Protein AF-A0A0V1FC67-F1 (afdb_monomer_lite)

pLDDT: mean 75.0, std 13.58, range [31.75, 91.19]

Organism: Trichinella pseudospiralis (NCBI:txid6337)

Sequence (156 aa):
MYYDTDGKGIEIFLLNASRLFLLRCTRFDYRVILSERKLQDKRSPIRMVFDSSARNCTENCTSRLMKCCFPSNALFACISSPRLLNMASNFFKLSDSETYYVSTMEMHVGKQNEGPHQISTSPAAVVKRLCCATAGSKRDITMDNWFMSNFLKSGQ

InterPro domains:
  IPR029526 PiggyBac transposable element-derived protein [PF13843] (40-149)

Radius of gyration: 18.96 Å; chains: 1; bounding box: 40×31×61 Å

Foldseek 3Di:
DQPDPPCPHCVVVVVCPVPVVVVVVDWQADPVCCVVVCLQDVCRRCVVVVVVVQVVLQVPDPDFAKEWDQLDCVVCVVPPDPVVSVQSRQKIFIAHPPVRRTNGIDGDDPQGHPDPPRDDPQLVRVVCVRCVSVPPVPGDYHYDPSSVVRVVVVPD

Secondary structure (DSSP, 8-state):
-TT-TTTTSGGGGHHHHTTHHHHHH--SS-HHHHHHHHHH-TTHHHHHHHHHHHHHHHHT---SEEEEE---TTTTTT---HHHHHHHTTEEEEEETTT--EEEEEE--SSPPSSTT-----HHHHHHHHTGGGTTS--EEEE-HHHHHHHTTTT-

Structure (mmCIF, N/CA/C/O backbone):
data_AF-A0A0V1FC67-F1
#
_entry.id   AF-A0A0V1FC67-F1
#
loop_
_atom_site.group_PDB
_atom_site.id
_atom_site.type_symbol
_atom_site.label_atom_id
_atom_site.label_alt_id
_atom_site.label_comp_id
_atom_site.label_asym_id
_atom_site.label_entity_id
_atom_site.label_seq_id
_atom_site.pdbx_PDB_ins_code
_atom_site.Cartn_x
_atom_site.Cartn_y
_atom_site.Cartn_z
_atom_site.occupancy
_atom_site.B_iso_or_equiv
_atom_site.auth_seq_id
_atom_site.auth_comp_id
_atom_site.auth_asym_id
_atom_site.auth_atom_id
_atom_site.pdbx_PDB_model_num
ATOM 1 N N . MET A 1 1 ? -3.912 -20.756 -21.950 1.00 53.97 1 MET A N 1
ATOM 2 C CA . MET A 1 1 ? -4.656 -19.672 -21.261 1.00 53.97 1 MET A CA 1
ATOM 3 C C . MET A 1 1 ? -4.458 -18.292 -21.889 1.00 53.97 1 MET A C 1
ATOM 5 O O . MET A 1 1 ? -5.401 -17.830 -22.501 1.00 53.97 1 MET A O 1
ATOM 9 N N . TYR A 1 2 ? -3.314 -17.593 -21.778 1.00 54.88 2 TYR A N 1
ATOM 10 C CA . TYR A 1 2 ? -3.225 -16.213 -22.325 1.00 54.88 2 TYR A CA 1
ATOM 11 C C . TYR A 1 2 ? -3.008 -16.146 -23.850 1.00 54.88 2 TYR A C 1
ATOM 13 O O . TYR A 1 2 ? -3.540 -15.259 -24.504 1.00 54.88 2 TYR A O 1
ATOM 21 N N . TYR A 1 3 ? -2.268 -17.098 -24.425 1.00 61.16 3 TYR A N 1
ATOM 22 C CA . TYR A 1 3 ? -2.022 -17.190 -25.874 1.00 61.16 3 TYR A CA 1
ATOM 23 C C . TYR A 1 3 ? -2.918 -18.224 -26.575 1.00 61.16 3 TYR A C 1
ATOM 25 O O . TYR A 1 3 ? -2.598 -18.631 -27.685 1.00 61.16 3 TYR A O 1
ATOM 33 N N . ASP A 1 4 ? -3.997 -18.676 -25.926 1.00 66.00 4 ASP A N 1
ATOM 34 C CA . ASP A 1 4 ? -4.957 -19.564 -26.595 1.00 66.00 4 ASP A CA 1
ATOM 35 C C . ASP A 1 4 ? -5.697 -18.828 -27.703 1.00 66.00 4 ASP A C 1
ATOM 37 O O . ASP A 1 4 ? -6.129 -17.686 -27.518 1.00 66.00 4 ASP A O 1
ATOM 41 N N . THR A 1 5 ? -5.890 -19.534 -28.812 1.00 64.19 5 THR A N 1
ATOM 42 C CA . THR A 1 5 ? -6.671 -19.111 -29.983 1.00 64.19 5 THR A CA 1
ATOM 43 C C . THR A 1 5 ? -8.152 -19.489 -29.867 1.00 64.19 5 THR A C 1
ATOM 45 O O . THR A 1 5 ? -8.906 -19.417 -30.828 1.00 64.19 5 THR A O 1
ATOM 48 N N . ASP A 1 6 ? -8.597 -19.911 -28.682 1.00 78.38 6 ASP A N 1
ATOM 49 C CA . ASP A 1 6 ? -9.955 -20.414 -28.442 1.00 78.38 6 ASP A CA 1
ATOM 50 C C . ASP A 1 6 ? -10.987 -19.274 -28.267 1.00 78.38 6 ASP A C 1
ATOM 52 O O . ASP A 1 6 ? -12.016 -19.451 -27.608 1.00 78.38 6 ASP A O 1
ATOM 56 N N . GLY A 1 7 ? -10.684 -18.053 -28.729 1.00 67.56 7 GLY A N 1
ATOM 57 C CA . GLY A 1 7 ? -11.516 -16.858 -28.527 1.00 67.56 7 GLY A CA 1
ATOM 58 C C . GLY A 1 7 ? -11.550 -16.309 -27.091 1.00 67.56 7 GLY A C 1
ATOM 59 O O . GLY A 1 7 ? -12.210 -15.305 -26.829 1.00 67.56 7 GLY A O 1
ATOM 60 N N . LYS A 1 8 ? -10.844 -16.941 -26.142 1.00 71.00 8 LYS A N 1
ATOM 61 C CA . LYS A 1 8 ? -10.764 -16.526 -24.722 1.00 71.00 8 LYS A CA 1
ATOM 62 C C . LYS A 1 8 ? -9.405 -15.948 -24.309 1.00 71.00 8 LYS A C 1
ATOM 64 O O . LYS A 1 8 ? -9.249 -15.508 -23.171 1.00 71.00 8 LYS A O 1
ATOM 69 N N . GLY A 1 9 ? -8.421 -15.990 -25.208 1.00 66.19 9 GLY A N 1
ATOM 70 C CA . GLY A 1 9 ? -7.049 -15.546 -24.967 1.00 66.19 9 GLY A CA 1
ATOM 71 C C . GLY A 1 9 ? -6.777 -14.121 -25.456 1.00 66.19 9 GLY A C 1
ATOM 72 O O . GLY A 1 9 ? -7.600 -13.215 -25.318 1.00 66.19 9 GLY A O 1
ATOM 73 N N . ILE A 1 10 ? -5.597 -13.916 -26.045 1.00 68.81 10 ILE A N 1
ATOM 74 C CA . ILE A 1 10 ? -5.105 -12.618 -26.540 1.00 68.81 10 ILE A CA 1
ATOM 75 C C . ILE A 1 10 ? -6.021 -11.971 -27.590 1.00 68.81 10 ILE A C 1
ATOM 77 O O . ILE A 1 10 ? -5.977 -10.758 -27.786 1.00 68.81 10 ILE A O 1
ATOM 81 N N . GLU A 1 11 ? -6.885 -12.772 -28.214 1.00 64.12 11 GLU A N 1
ATOM 82 C CA . GLU A 1 11 ? -7.887 -12.355 -29.193 1.00 64.12 11 GLU A CA 1
ATOM 83 C C . GLU A 1 11 ? -8.919 -11.364 -28.620 1.00 64.12 11 GLU A C 1
ATOM 85 O O . GLU A 1 11 ? -9.395 -10.479 -29.325 1.00 64.12 11 GLU A O 1
ATOM 90 N N . ILE A 1 12 ? -9.191 -11.411 -27.310 1.00 69.88 12 ILE A N 1
ATOM 91 C CA . ILE A 1 12 ? -10.031 -10.402 -26.636 1.00 69.88 12 ILE A CA 1
ATOM 92 C C . ILE A 1 12 ? -9.324 -9.032 -26.601 1.00 69.88 12 ILE A C 1
ATOM 94 O O . ILE A 1 12 ? -9.958 -7.978 -26.574 1.00 69.88 12 ILE A O 1
ATOM 98 N N . PHE A 1 13 ? -7.990 -9.031 -26.628 1.00 65.44 13 PHE A N 1
ATOM 99 C CA . PHE A 1 13 ? -7.144 -7.852 -26.462 1.00 65.44 13 PHE A CA 1
ATOM 100 C C . PHE A 1 13 ? -6.378 -7.478 -27.741 1.00 65.44 13 PHE A C 1
ATOM 102 O O . PHE A 1 13 ? -5.338 -6.827 -27.640 1.00 65.44 13 PHE A O 1
ATOM 109 N N . LEU A 1 14 ? -6.863 -7.848 -28.936 1.00 58.12 14 LEU A N 1
ATOM 110 C CA . LEU A 1 14 ? -6.149 -7.682 -30.221 1.00 58.12 14 LEU A CA 1
ATOM 111 C C . LEU A 1 14 ? -5.593 -6.267 -30.459 1.00 58.12 14 LEU A C 1
ATOM 113 O O . LEU A 1 14 ? -4.492 -6.122 -30.985 1.00 58.12 14 LEU A O 1
ATOM 117 N N . LEU A 1 15 ? -6.288 -5.222 -29.996 1.00 55.53 15 LEU A N 1
ATOM 118 C CA . LEU A 1 15 ? -5.823 -3.827 -30.085 1.00 55.53 15 LEU A CA 1
ATOM 119 C C . LEU A 1 15 ? -4.650 -3.487 -29.138 1.00 55.53 15 LEU A C 1
ATOM 121 O O . LEU A 1 15 ? -3.898 -2.551 -29.402 1.00 55.53 15 LEU A O 1
ATOM 125 N N . ASN A 1 16 ? -4.461 -4.245 -28.055 1.00 56.91 16 ASN A N 1
ATOM 126 C CA . ASN A 1 16 ? -3.430 -4.031 -27.030 1.00 56.91 16 ASN A CA 1
ATOM 127 C C . ASN A 1 16 ? -2.256 -5.025 -27.116 1.00 56.91 16 ASN A C 1
ATOM 129 O O . ASN A 1 16 ? -1.190 -4.766 -26.553 1.00 56.91 16 ASN A O 1
ATOM 133 N N . ALA A 1 17 ? -2.418 -6.141 -27.833 1.00 60.66 17 ALA A N 1
ATOM 134 C CA . ALA A 1 17 ? -1.411 -7.196 -27.968 1.00 60.66 17 ALA A CA 1
ATOM 135 C C . ALA A 1 17 ? -0.082 -6.699 -28.575 1.00 60.66 17 ALA A C 1
ATOM 137 O O . ALA A 1 17 ? 0.999 -7.088 -28.131 1.00 60.66 17 ALA A O 1
ATOM 138 N N . SER A 1 18 ? -0.144 -5.760 -29.525 1.00 61.50 18 SER A N 1
ATOM 139 C CA . SER A 1 18 ? 1.035 -5.136 -30.153 1.00 61.50 18 SER A CA 1
ATOM 140 C C . SER A 1 18 ? 1.873 -4.280 -29.191 1.00 61.50 18 SER A C 1
ATOM 142 O O . SER A 1 18 ? 3.004 -3.913 -29.505 1.00 61.50 18 SER A O 1
ATOM 1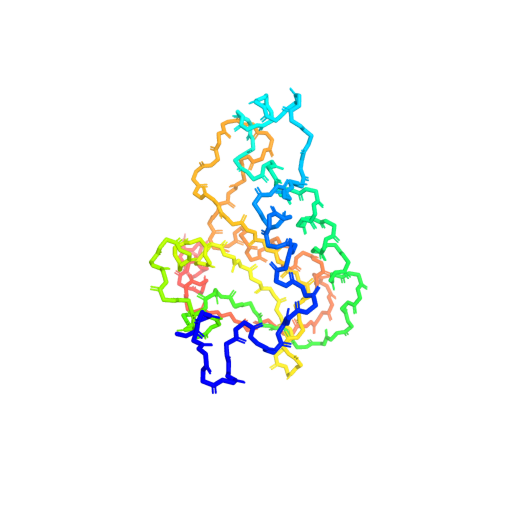44 N N . ARG A 1 19 ? 1.349 -3.976 -27.996 1.00 66.69 19 ARG A N 1
ATOM 145 C CA . ARG A 1 19 ? 1.976 -3.104 -26.993 1.00 66.69 19 ARG A CA 1
ATOM 146 C C . ARG A 1 19 ? 2.445 -3.850 -25.746 1.00 66.69 19 ARG A C 1
ATOM 148 O O . ARG A 1 19 ? 2.867 -3.211 -24.786 1.00 66.69 19 ARG A O 1
ATOM 155 N N . LEU A 1 20 ? 2.462 -5.186 -25.754 1.00 73.56 20 LEU A N 1
ATOM 156 C CA . LEU A 1 20 ? 2.966 -5.995 -24.630 1.00 73.56 20 LEU A CA 1
ATOM 157 C C . LEU A 1 20 ? 4.433 -5.692 -24.270 1.00 73.56 20 LEU A C 1
ATOM 159 O O . LEU A 1 20 ? 4.842 -5.884 -23.125 1.00 73.56 20 LEU A O 1
ATOM 163 N N . PHE A 1 21 ? 5.218 -5.160 -25.212 1.00 81.31 21 PHE A N 1
ATOM 164 C CA . PHE A 1 21 ? 6.555 -4.626 -24.936 1.00 81.31 21 PHE A CA 1
ATOM 165 C C . PHE A 1 21 ? 6.542 -3.529 -23.859 1.00 81.31 21 PHE A C 1
ATOM 167 O O . PHE A 1 21 ? 7.445 -3.490 -23.023 1.00 81.31 21 PHE A O 1
ATOM 174 N N . LEU A 1 22 ? 5.494 -2.697 -23.805 1.00 82.31 22 LEU A N 1
ATOM 175 C CA . LEU A 1 22 ? 5.368 -1.644 -22.797 1.00 82.31 22 LEU A CA 1
ATOM 176 C C . LEU A 1 22 ? 5.380 -2.224 -21.382 1.00 82.31 22 LEU A C 1
ATOM 178 O O . LEU A 1 22 ? 6.091 -1.693 -20.538 1.00 82.31 22 LEU A O 1
ATOM 182 N N . LEU A 1 23 ? 4.723 -3.368 -21.144 1.00 79.12 23 LEU A N 1
ATOM 183 C CA . LEU A 1 23 ? 4.735 -4.038 -19.836 1.00 79.12 23 LEU A CA 1
ATOM 184 C C . LEU A 1 23 ? 6.153 -4.425 -19.382 1.00 79.12 23 LEU A C 1
ATOM 186 O O . LEU A 1 23 ? 6.443 -4.432 -18.188 1.00 79.12 23 LEU A O 1
ATOM 190 N N . ARG A 1 24 ? 7.066 -4.723 -20.319 1.00 77.19 24 ARG A N 1
ATOM 191 C CA . ARG A 1 24 ? 8.475 -5.034 -20.005 1.00 77.19 24 ARG A CA 1
ATOM 192 C C . ARG A 1 24 ? 9.297 -3.774 -19.719 1.00 77.19 24 ARG A C 1
ATOM 194 O O . ARG A 1 24 ? 10.276 -3.832 -18.962 1.00 77.19 24 ARG A O 1
ATOM 201 N N . CYS A 1 25 ? 8.895 -2.648 -20.299 1.00 82.19 25 CYS A N 1
ATOM 202 C CA . CYS A 1 25 ? 9.613 -1.377 -20.256 1.00 82.19 25 CYS A CA 1
ATOM 203 C C . CYS A 1 25 ? 9.096 -0.395 -19.205 1.00 82.19 25 CYS A C 1
ATOM 205 O O . CYS A 1 25 ? 9.815 0.547 -18.882 1.00 82.19 25 CYS A O 1
ATOM 207 N N . THR A 1 26 ? 7.913 -0.614 -18.625 1.00 83.56 26 THR A N 1
ATOM 208 C CA . THR A 1 26 ? 7.391 0.232 -17.548 1.00 83.56 26 THR A CA 1
ATOM 209 C C . THR A 1 26 ? 8.341 0.227 -16.349 1.00 83.56 26 THR A C 1
ATOM 211 O O . THR A 1 26 ? 8.791 -0.822 -15.871 1.00 83.56 26 THR A O 1
ATOM 214 N N . ARG A 1 27 ? 8.670 1.425 -15.867 1.00 84.38 27 ARG A N 1
ATOM 215 C CA . ARG A 1 27 ? 9.473 1.681 -14.668 1.00 84.38 27 ARG A CA 1
ATOM 216 C C . ARG A 1 27 ? 8.808 2.819 -13.895 1.00 84.38 27 ARG A C 1
ATOM 218 O O . ARG A 1 27 ? 8.322 3.758 -14.513 1.00 84.38 27 ARG A O 1
ATOM 225 N N . PHE A 1 28 ? 8.799 2.725 -12.568 1.00 85.69 28 PHE A N 1
ATOM 226 C CA . PHE A 1 28 ? 8.150 3.699 -11.678 1.00 85.69 28 PHE A CA 1
ATOM 227 C C . PHE A 1 28 ? 9.150 4.544 -10.873 1.00 85.69 28 PHE A C 1
ATOM 229 O O . PHE A 1 28 ? 8.751 5.275 -9.971 1.00 85.69 28 PHE A O 1
ATOM 236 N N . ASP A 1 29 ? 10.443 4.448 -11.189 1.00 83.75 29 ASP A N 1
ATOM 237 C CA . ASP A 1 29 ? 11.510 5.184 -10.508 1.00 83.75 29 ASP A CA 1
ATOM 238 C C . ASP A 1 29 ? 12.568 5.646 -11.517 1.00 83.75 29 ASP A C 1
ATOM 240 O O . ASP A 1 29 ? 12.718 5.077 -12.607 1.00 83.75 29 ASP A O 1
ATOM 244 N N . TYR A 1 30 ? 13.307 6.687 -11.146 1.00 83.06 30 TYR A N 1
ATOM 245 C CA . TYR A 1 30 ? 14.320 7.303 -11.985 1.00 83.06 30 TYR A CA 1
ATOM 246 C C . TYR A 1 30 ? 15.629 6.508 -11.931 1.00 83.06 30 TYR A C 1
ATOM 248 O O . TYR A 1 30 ? 16.231 6.332 -10.873 1.00 83.06 30 TYR A O 1
ATOM 256 N N . ARG A 1 31 ? 16.095 6.026 -13.091 1.00 79.62 31 ARG A N 1
ATOM 257 C CA . ARG A 1 31 ? 17.213 5.067 -13.181 1.00 79.62 31 ARG A CA 1
ATOM 258 C C . ARG A 1 31 ? 18.520 5.585 -12.577 1.00 79.62 31 ARG A C 1
ATOM 260 O O . ARG A 1 31 ? 19.255 4.784 -12.012 1.00 79.62 31 ARG A O 1
ATOM 267 N N . VAL A 1 32 ? 18.807 6.881 -12.710 1.00 78.19 32 VAL A N 1
ATOM 268 C CA . VAL A 1 32 ? 20.112 7.463 -12.342 1.00 78.19 32 VAL A CA 1
ATOM 269 C C . VAL A 1 32 ? 20.361 7.392 -10.835 1.00 78.19 32 VAL A C 1
ATOM 271 O O . VAL A 1 32 ? 21.465 7.074 -10.422 1.00 78.19 32 VAL A O 1
ATOM 274 N N . ILE A 1 33 ? 19.325 7.602 -10.021 1.00 81.31 33 ILE A N 1
ATOM 275 C CA . ILE A 1 33 ? 19.419 7.619 -8.548 1.00 81.31 33 ILE A CA 1
ATOM 276 C C . ILE A 1 33 ? 18.986 6.294 -7.905 1.00 81.31 33 ILE A C 1
ATOM 278 O O . ILE A 1 33 ? 19.022 6.129 -6.686 1.00 81.31 33 ILE A O 1
ATOM 282 N N . LEU A 1 34 ? 18.552 5.328 -8.720 1.00 80.75 34 LEU A N 1
ATOM 283 C CA . LEU A 1 34 ? 17.987 4.068 -8.248 1.00 80.75 34 LEU A CA 1
ATOM 284 C C . LEU A 1 34 ? 19.014 3.207 -7.504 1.00 80.75 34 LEU A C 1
ATOM 286 O O . LEU A 1 34 ? 18.649 2.507 -6.563 1.00 80.75 34 LEU A O 1
ATOM 290 N N . SER A 1 35 ? 20.276 3.211 -7.937 1.00 80.88 35 SER A N 1
ATOM 291 C CA . SER A 1 35 ? 21.362 2.456 -7.295 1.00 80.88 35 SER A CA 1
ATOM 292 C C . SER A 1 35 ? 21.575 2.911 -5.854 1.00 80.88 35 SER A C 1
ATOM 294 O O . SER A 1 35 ? 21.589 2.080 -4.949 1.00 80.88 35 SER A O 1
ATOM 296 N N . GLU A 1 36 ? 21.658 4.223 -5.642 1.00 84.31 36 GLU A N 1
ATOM 297 C CA . GLU A 1 36 ? 21.843 4.839 -4.326 1.00 84.31 36 GLU A CA 1
ATOM 298 C C . GLU A 1 36 ? 20.617 4.630 -3.434 1.00 84.31 36 GLU A C 1
ATOM 300 O O . GLU A 1 36 ? 20.738 4.215 -2.282 1.00 84.31 36 GLU A O 1
ATOM 305 N N . ARG A 1 37 ? 19.408 4.823 -3.976 1.00 83.56 37 ARG A N 1
ATOM 306 C CA . ARG A 1 37 ? 18.179 4.624 -3.200 1.00 83.56 37 ARG A CA 1
ATOM 307 C C . ARG A 1 37 ? 17.936 3.167 -2.837 1.00 83.56 37 ARG A C 1
ATOM 309 O O . ARG A 1 37 ? 17.486 2.908 -1.732 1.00 83.56 37 ARG A O 1
ATOM 316 N N . LYS A 1 38 ? 18.271 2.202 -3.702 1.00 83.94 38 LYS A N 1
ATOM 317 C CA . LYS A 1 38 ? 18.159 0.763 -3.385 1.00 83.94 38 LYS A CA 1
ATOM 318 C C . LYS A 1 38 ? 19.054 0.331 -2.227 1.00 83.94 38 LYS A C 1
ATOM 320 O O . LYS A 1 38 ? 18.723 -0.636 -1.541 1.00 83.94 38 LYS A O 1
ATOM 325 N N . LEU A 1 39 ? 20.178 1.021 -2.029 1.00 84.00 39 LEU A N 1
ATOM 326 C CA . LEU A 1 39 ? 21.076 0.786 -0.902 1.00 84.00 39 LEU A CA 1
ATOM 327 C C . LEU A 1 39 ? 20.403 1.117 0.433 1.00 84.00 39 LEU A C 1
ATOM 329 O O . LEU A 1 39 ? 20.678 0.439 1.415 1.00 84.00 39 LEU A O 1
ATOM 333 N N . GLN A 1 40 ? 19.477 2.074 0.461 1.00 83.50 40 GLN A N 1
ATOM 334 C CA . GLN A 1 40 ? 18.772 2.488 1.679 1.00 83.50 40 GLN A CA 1
ATOM 335 C C . GLN A 1 40 ? 17.351 1.908 1.769 1.00 83.50 40 GLN A C 1
ATOM 337 O O . GLN A 1 40 ? 16.911 1.494 2.837 1.00 83.50 40 GLN A O 1
ATOM 342 N N . ASP A 1 41 ? 16.640 1.842 0.643 1.00 85.56 41 ASP A N 1
ATOM 343 C CA . ASP A 1 41 ? 15.253 1.405 0.521 1.00 85.56 41 ASP A CA 1
ATOM 344 C C . ASP A 1 41 ? 15.090 0.328 -0.556 1.00 85.56 41 ASP A C 1
ATOM 346 O O . ASP A 1 41 ? 15.083 0.599 -1.763 1.00 85.56 41 ASP A O 1
ATOM 350 N N . LYS A 1 42 ? 14.828 -0.912 -0.130 1.00 85.62 42 LYS A N 1
ATOM 351 C CA . LYS A 1 42 ? 14.551 -2.005 -1.085 1.00 85.62 42 LYS A CA 1
ATOM 352 C C . LYS A 1 42 ? 13.259 -1.776 -1.883 1.00 85.62 42 LYS A C 1
ATOM 354 O O . LYS A 1 42 ? 13.090 -2.381 -2.940 1.00 85.62 42 LYS A O 1
ATOM 359 N N . ARG A 1 43 ? 12.354 -0.913 -1.402 1.00 85.31 43 ARG A N 1
ATOM 360 C CA . ARG A 1 43 ? 11.096 -0.548 -2.073 1.00 85.31 43 ARG A CA 1
ATOM 361 C C . ARG A 1 43 ? 11.224 0.652 -3.006 1.00 85.31 43 ARG A C 1
ATOM 363 O O . ARG A 1 43 ? 10.232 0.953 -3.671 1.00 85.31 43 ARG A O 1
ATOM 370 N N . SER A 1 44 ? 12.399 1.287 -3.105 1.00 87.94 44 SER A N 1
ATOM 371 C CA . SER A 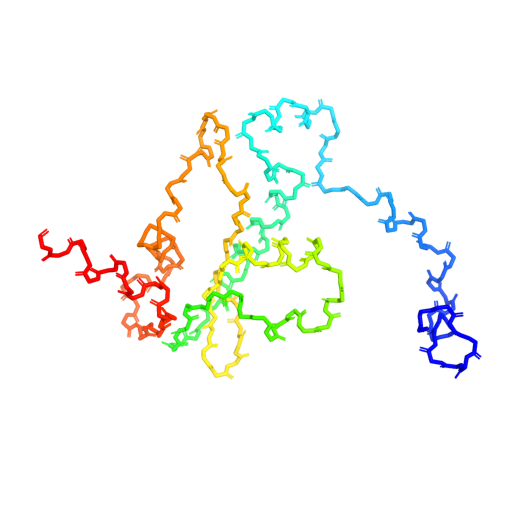1 44 ? 12.612 2.475 -3.950 1.00 87.94 44 SER A CA 1
ATOM 372 C C . SER A 1 44 ? 11.943 2.372 -5.326 1.00 87.94 44 SER A C 1
ATOM 374 O O . SER A 1 44 ? 11.182 3.283 -5.649 1.00 87.94 44 SER A O 1
ATOM 376 N N . PRO A 1 45 ? 12.073 1.250 -6.082 1.00 87.56 45 PRO A N 1
ATOM 377 C CA . PRO A 1 45 ? 11.543 1.161 -7.444 1.00 87.56 45 PRO A CA 1
ATOM 378 C C . PRO A 1 45 ? 10.047 1.459 -7.609 1.00 87.56 45 PRO A C 1
ATOM 380 O O . PRO A 1 45 ? 9.622 1.738 -8.725 1.00 87.56 45 PRO A O 1
ATOM 383 N N . ILE A 1 46 ? 9.245 1.325 -6.548 1.00 88.06 46 ILE A N 1
ATOM 384 C CA . ILE A 1 46 ? 7.790 1.552 -6.568 1.00 88.06 46 ILE A CA 1
ATOM 385 C C . ILE A 1 46 ? 7.309 2.469 -5.440 1.00 88.06 46 ILE A C 1
ATOM 387 O O . ILE A 1 46 ? 6.107 2.690 -5.304 1.00 88.06 46 ILE A O 1
ATOM 391 N N . ARG A 1 47 ? 8.228 2.997 -4.622 1.00 88.88 47 ARG A N 1
ATOM 392 C CA . ARG A 1 47 ? 7.933 3.743 -3.393 1.00 88.88 47 ARG A CA 1
ATOM 393 C C . ARG A 1 47 ? 6.953 4.881 -3.644 1.00 88.88 47 ARG A C 1
ATOM 395 O O . ARG A 1 47 ? 5.915 4.942 -3.002 1.00 88.88 47 ARG A O 1
ATOM 402 N N . MET A 1 48 ? 7.265 5.730 -4.619 1.00 89.25 48 MET A N 1
ATOM 403 C CA . MET A 1 48 ? 6.494 6.936 -4.914 1.00 89.25 48 MET A CA 1
ATOM 404 C C . MET A 1 48 ? 5.054 6.620 -5.335 1.00 89.25 48 MET A C 1
ATOM 406 O O . MET A 1 48 ? 4.111 7.189 -4.794 1.00 89.25 48 MET A O 1
ATOM 410 N N . VAL A 1 49 ? 4.883 5.682 -6.268 1.00 91.00 49 VAL A N 1
ATOM 411 C CA . VAL A 1 49 ? 3.560 5.291 -6.775 1.00 91.00 49 VAL A CA 1
ATOM 412 C C . VAL A 1 49 ? 2.746 4.595 -5.689 1.00 91.00 49 VAL A C 1
ATOM 414 O O . VAL A 1 49 ? 1.560 4.885 -5.528 1.00 91.00 49 VAL A O 1
ATOM 417 N N . PHE A 1 50 ? 3.379 3.708 -4.916 1.00 90.19 50 PHE A N 1
ATOM 418 C CA . PHE A 1 50 ? 2.715 3.015 -3.818 1.00 90.19 50 PHE A CA 1
ATOM 419 C C . PHE A 1 50 ? 2.261 3.991 -2.730 1.00 90.19 50 PHE A C 1
ATOM 421 O O . PHE A 1 50 ? 1.098 3.961 -2.340 1.00 90.19 50 PHE A O 1
ATOM 428 N N . ASP A 1 51 ? 3.147 4.877 -2.273 1.00 90.00 51 ASP A N 1
ATOM 429 C CA . ASP A 1 51 ? 2.846 5.820 -1.195 1.00 90.00 51 ASP A CA 1
ATOM 430 C C . ASP A 1 51 ? 1.793 6.851 -1.636 1.00 90.00 51 ASP A C 1
ATOM 432 O O . ASP A 1 51 ? 0.889 7.168 -0.866 1.00 90.00 51 ASP A O 1
ATOM 436 N N . SER A 1 52 ? 1.839 7.314 -2.893 1.00 91.19 52 SER A N 1
ATOM 437 C CA . SER A 1 52 ? 0.803 8.188 -3.465 1.00 91.19 52 SER A CA 1
ATOM 438 C C . SER A 1 52 ? -0.561 7.496 -3.517 1.00 91.19 52 SER A C 1
ATOM 440 O O . SER A 1 52 ? -1.564 8.077 -3.103 1.00 91.19 52 SER A O 1
ATOM 442 N N . SER A 1 53 ? -0.595 6.230 -3.944 1.00 87.75 53 SER A N 1
ATOM 443 C CA . SER A 1 53 ? -1.829 5.439 -3.977 1.00 87.75 53 SER A CA 1
ATOM 444 C C . SER A 1 53 ? -2.376 5.199 -2.567 1.00 87.75 53 SER A C 1
ATOM 446 O O . SER A 1 53 ? -3.559 5.410 -2.323 1.00 87.75 53 SER A O 1
ATOM 448 N N . ALA A 1 54 ? -1.517 4.813 -1.617 1.00 88.00 54 ALA A N 1
ATOM 449 C CA . ALA A 1 54 ? -1.900 4.572 -0.226 1.00 88.00 54 ALA A CA 1
ATOM 450 C C . ALA A 1 54 ? -2.435 5.842 0.450 1.00 88.00 54 ALA A C 1
ATOM 452 O O . ALA A 1 54 ? -3.437 5.788 1.165 1.00 88.00 54 ALA A O 1
ATOM 453 N N . ARG A 1 55 ? -1.802 6.990 0.186 1.00 90.38 55 ARG A N 1
ATOM 454 C CA . ARG A 1 55 ? -2.267 8.293 0.663 1.00 90.38 55 ARG A CA 1
ATOM 455 C C . ARG A 1 55 ? -3.652 8.622 0.110 1.00 90.38 55 ARG A C 1
ATOM 457 O O . ARG A 1 55 ? -4.543 8.942 0.889 1.00 90.38 55 ARG A O 1
ATOM 464 N N . ASN A 1 56 ? -3.850 8.476 -1.199 1.00 89.88 56 ASN A N 1
ATOM 465 C CA . ASN A 1 56 ? -5.140 8.741 -1.835 1.00 89.88 56 ASN A CA 1
ATOM 466 C C . ASN A 1 56 ? -6.251 7.823 -1.291 1.00 89.88 56 ASN A C 1
ATOM 468 O O . ASN A 1 56 ? -7.369 8.267 -1.038 1.00 89.88 56 ASN A O 1
ATOM 472 N N . CYS A 1 57 ? -5.938 6.545 -1.053 1.00 87.19 57 CYS A N 1
ATOM 473 C CA . CYS A 1 57 ? -6.854 5.609 -0.406 1.00 87.19 57 CYS A CA 1
ATOM 474 C C . CYS A 1 57 ? -7.284 6.089 0.988 1.00 87.19 57 CYS A C 1
ATOM 476 O O . CYS A 1 57 ? -8.471 6.037 1.313 1.00 87.19 57 CYS A O 1
ATOM 478 N N . THR A 1 58 ? -6.324 6.594 1.769 1.00 86.50 58 THR A N 1
ATOM 479 C CA . THR A 1 58 ? -6.534 7.041 3.152 1.00 86.50 58 THR A CA 1
ATOM 480 C C . THR A 1 58 ? -7.409 8.291 3.209 1.00 86.50 58 THR A C 1
ATOM 482 O O . THR A 1 58 ? -8.336 8.351 4.011 1.00 86.50 58 THR A O 1
ATOM 485 N N . GLU A 1 59 ? -7.144 9.270 2.342 1.00 86.56 59 GLU A N 1
ATOM 486 C CA . GLU A 1 59 ? -7.869 10.549 2.305 1.00 86.56 59 GLU A CA 1
ATOM 487 C C . GLU A 1 59 ? -9.342 10.386 1.911 1.00 86.56 59 GLU A C 1
ATOM 489 O O . GLU A 1 59 ? -10.200 11.101 2.422 1.00 86.56 59 GLU A O 1
ATOM 494 N N . ASN A 1 60 ? -9.650 9.416 1.050 1.00 84.00 60 ASN A N 1
ATOM 495 C CA . ASN A 1 60 ? -11.011 9.181 0.566 1.00 84.00 60 ASN A CA 1
ATOM 496 C C . ASN A 1 60 ? -11.804 8.172 1.412 1.00 84.00 60 ASN A C 1
ATOM 498 O O . ASN A 1 60 ? -12.931 7.822 1.059 1.00 84.00 60 ASN A O 1
ATOM 502 N N . CYS A 1 61 ? -11.242 7.666 2.514 1.00 76.62 61 CYS A N 1
ATOM 503 C CA . CYS A 1 61 ? -11.905 6.636 3.301 1.00 76.62 61 CYS A CA 1
ATOM 504 C C . CYS A 1 61 ? -12.851 7.212 4.366 1.00 76.62 61 CYS A C 1
ATOM 506 O O . CYS A 1 61 ? -12.428 7.726 5.406 1.00 76.62 61 CYS A O 1
ATOM 508 N N . THR A 1 62 ? -14.154 7.055 4.147 1.00 72.19 62 THR A N 1
ATOM 509 C CA . THR A 1 62 ? -15.209 7.549 5.048 1.00 72.19 62 THR A CA 1
ATOM 510 C C . THR A 1 62 ? -15.765 6.484 5.998 1.00 72.19 62 THR A C 1
ATOM 512 O O . THR A 1 62 ? -16.447 6.826 6.965 1.00 72.19 62 THR A O 1
ATOM 515 N N . SER A 1 63 ? -15.465 5.206 5.767 1.00 69.00 63 SER A N 1
ATOM 516 C CA . SER A 1 63 ? -16.163 4.089 6.408 1.00 69.00 63 SER A CA 1
ATOM 517 C C . SER A 1 63 ? -15.846 3.903 7.899 1.00 69.00 63 SER A C 1
ATOM 519 O O . SER A 1 63 ? -14.779 4.283 8.384 1.00 69.00 63 SER A O 1
ATOM 521 N N . ARG A 1 64 ? -16.792 3.317 8.649 1.00 64.75 64 ARG A N 1
ATOM 522 C CA . ARG A 1 64 ? -16.777 3.264 10.125 1.00 64.75 64 ARG A CA 1
ATOM 523 C C . ARG A 1 64 ? -16.309 1.924 10.710 1.00 64.75 64 ARG A C 1
ATOM 525 O O . ARG A 1 64 ? -15.836 1.917 11.843 1.00 64.75 64 ARG A O 1
ATOM 532 N N . LEU A 1 65 ? -16.407 0.822 9.969 1.00 70.44 65 LEU A N 1
ATOM 533 C CA . LEU A 1 65 ? -16.005 -0.507 10.434 1.00 70.44 65 LEU A CA 1
ATOM 534 C C . LEU A 1 65 ? -14.762 -0.967 9.682 1.00 70.44 65 LEU A C 1
ATOM 536 O O . LEU A 1 65 ? -14.778 -1.125 8.467 1.00 70.44 65 LEU A O 1
ATOM 540 N N . MET A 1 66 ? -13.667 -1.182 10.405 1.00 78.19 66 MET A N 1
ATOM 541 C CA . MET A 1 66 ? -12.378 -1.479 9.793 1.00 78.19 66 MET A CA 1
ATOM 542 C C . MET A 1 66 ? -11.917 -2.894 10.121 1.00 78.19 66 MET A C 1
ATOM 544 O O . MET A 1 66 ? -12.076 -3.409 11.226 1.00 78.19 66 MET A O 1
ATOM 548 N N . LYS A 1 67 ? -11.270 -3.524 9.151 1.00 75.94 67 LYS A N 1
ATOM 549 C CA . LYS A 1 67 ? -10.666 -4.842 9.273 1.00 75.94 67 LYS A CA 1
ATOM 550 C C . LYS A 1 67 ? -9.210 -4.785 8.837 1.00 75.94 67 LYS A C 1
ATOM 552 O O . LYS A 1 67 ? -8.894 -4.511 7.679 1.00 75.94 67 LYS A O 1
ATOM 557 N N . CYS A 1 68 ? -8.311 -5.064 9.773 1.00 70.75 68 CYS A N 1
ATOM 558 C CA . CYS A 1 68 ? -6.897 -5.248 9.493 1.00 70.75 68 CYS A CA 1
ATOM 559 C C . CYS A 1 68 ? -6.692 -6.674 8.983 1.00 70.75 68 CYS A C 1
ATOM 561 O O . CYS A 1 68 ? -6.812 -7.645 9.733 1.00 70.75 68 CYS A O 1
ATOM 563 N N . CYS A 1 69 ? -6.400 -6.797 7.693 1.00 66.94 69 CYS A N 1
ATOM 564 C CA . CYS A 1 69 ? -6.183 -8.080 7.049 1.00 66.94 69 CYS A CA 1
ATOM 565 C C . CYS A 1 69 ? -4.688 -8.296 6.817 1.00 66.94 69 CYS A C 1
ATOM 567 O O . CYS A 1 69 ? -4.005 -7.456 6.219 1.00 66.94 69 CYS A O 1
ATOM 569 N N . PHE A 1 70 ? -4.200 -9.468 7.224 1.00 62.28 70 PHE A N 1
ATOM 570 C CA . PHE A 1 70 ? -3.060 -10.066 6.541 1.00 62.28 70 PHE A CA 1
ATOM 571 C C . PHE A 1 70 ? -3.521 -10.419 5.117 1.00 62.28 70 PHE A C 1
ATOM 573 O O . PHE A 1 70 ? -4.716 -10.678 4.921 1.00 62.28 7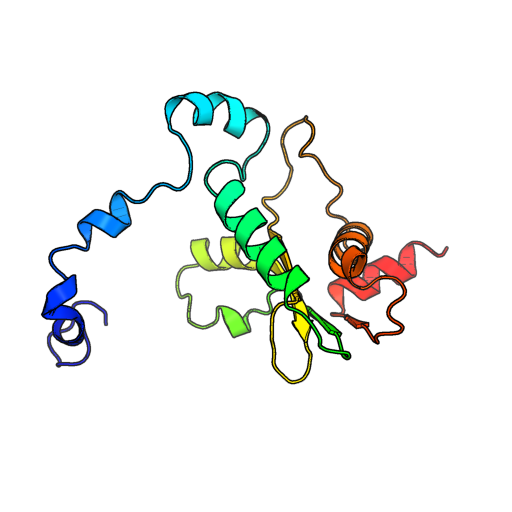0 PHE A O 1
ATOM 580 N N . PRO A 1 71 ? -2.643 -10.411 4.103 1.00 56.22 71 PRO A N 1
ATOM 581 C CA . PRO A 1 71 ? -2.998 -10.942 2.800 1.00 56.22 71 PRO A CA 1
ATOM 582 C C . PRO A 1 71 ? -3.258 -12.438 2.982 1.00 56.22 71 PRO A C 1
ATOM 584 O O . PRO A 1 71 ? -2.343 -13.257 2.973 1.00 56.22 71 PRO A O 1
ATOM 587 N N . SER A 1 72 ? -4.519 -12.794 3.225 1.00 46.00 72 SER A N 1
ATOM 588 C CA . SER A 1 72 ? -4.939 -14.180 3.217 1.00 46.00 72 SER A CA 1
ATOM 589 C C . SER A 1 72 ? -4.783 -14.688 1.790 1.00 46.00 72 SER A C 1
ATOM 591 O O . SER A 1 72 ? -5.019 -13.964 0.814 1.00 46.00 72 SER A O 1
ATOM 593 N N . ASN A 1 73 ? -4.386 -15.951 1.671 1.00 45.12 73 ASN A N 1
ATOM 594 C CA . ASN A 1 73 ? -4.127 -16.632 0.403 1.00 45.12 73 ASN A CA 1
ATOM 595 C C . ASN A 1 73 ? -5.290 -16.524 -0.612 1.00 45.12 73 ASN A C 1
ATOM 597 O O . ASN A 1 73 ? -5.084 -16.769 -1.794 1.00 45.12 73 ASN A O 1
ATOM 601 N N . ALA A 1 74 ? -6.493 -16.116 -0.185 1.00 46.69 74 ALA A N 1
ATOM 602 C CA . ALA A 1 74 ? -7.679 -15.964 -1.022 1.00 46.69 74 ALA A CA 1
ATOM 603 C C . ALA A 1 74 ? -7.591 -14.823 -2.057 1.00 46.69 74 ALA A C 1
ATOM 605 O O . ALA A 1 74 ? -8.002 -15.020 -3.196 1.00 46.69 74 ALA A O 1
ATOM 606 N N . LEU A 1 75 ? -7.012 -13.658 -1.726 1.00 42.78 75 LEU A N 1
ATOM 607 C CA . LEU A 1 75 ? -6.858 -12.547 -2.695 1.00 42.78 75 LEU A CA 1
ATOM 608 C C . LEU A 1 75 ? -5.873 -12.874 -3.823 1.00 42.78 75 LEU A C 1
ATOM 610 O O . LEU A 1 75 ? -5.894 -12.247 -4.880 1.00 42.78 75 LEU A O 1
ATOM 614 N N . PHE A 1 76 ? -5.024 -13.871 -3.591 1.00 47.56 76 PHE A N 1
ATOM 615 C CA . PHE A 1 76 ? -3.968 -14.292 -4.497 1.00 47.56 76 PHE A CA 1
ATOM 616 C C . PHE A 1 76 ? -4.124 -15.751 -4.925 1.00 47.56 76 PHE A C 1
ATOM 618 O O . PHE A 1 76 ? -3.196 -16.313 -5.493 1.00 47.56 76 PHE A O 1
ATOM 625 N N . ALA A 1 77 ? -5.304 -16.352 -4.727 1.00 45.22 77 ALA A N 1
ATOM 626 C CA . ALA A 1 77 ? -5.605 -17.708 -5.188 1.00 45.22 77 ALA A CA 1
ATOM 627 C C . ALA A 1 77 ? -5.465 -17.838 -6.718 1.00 45.22 77 ALA A C 1
ATOM 629 O O . ALA A 1 77 ? -5.138 -18.904 -7.231 1.00 45.22 77 ALA A O 1
ATOM 630 N N . CYS A 1 78 ? -5.629 -16.726 -7.443 1.00 48.56 78 CYS A N 1
ATOM 631 C CA . CYS A 1 78 ? -5.401 -16.633 -8.886 1.00 48.56 78 CYS A CA 1
ATOM 632 C C . CYS A 1 78 ? -3.913 -16.498 -9.270 1.00 48.56 78 CYS A C 1
ATOM 634 O O . CYS A 1 78 ? -3.581 -16.504 -10.454 1.00 48.56 78 CYS A O 1
ATOM 636 N N . ILE A 1 79 ? -3.004 -16.342 -8.301 1.00 58.19 79 ILE A N 1
ATOM 637 C CA . ILE A 1 79 ? -1.564 -16.263 -8.539 1.00 58.19 79 ILE A CA 1
ATOM 638 C C . ILE A 1 79 ? -0.974 -17.669 -8.468 1.00 58.19 79 ILE A C 1
ATOM 640 O O . ILE A 1 79 ? -0.633 -18.177 -7.406 1.00 58.19 79 ILE A O 1
ATOM 644 N N . SER A 1 80 ? -0.776 -18.279 -9.633 1.00 58.00 80 SER A N 1
ATOM 645 C CA . SER A 1 80 ? -0.161 -19.609 -9.734 1.00 58.00 80 SER A CA 1
ATOM 646 C C . SER A 1 80 ? 1.357 -19.602 -9.497 1.00 58.00 80 SER A C 1
ATOM 648 O O . SER A 1 80 ? 1.958 -20.656 -9.322 1.00 58.00 80 SER A O 1
ATOM 650 N N . SER A 1 81 ? 2.007 -18.430 -9.520 1.00 66.75 81 SER A N 1
ATOM 651 C CA . SER A 1 81 ? 3.461 -18.316 -9.361 1.00 66.75 81 SER A CA 1
ATOM 652 C C . SER A 1 81 ? 3.858 -18.203 -7.882 1.00 66.75 81 SER A C 1
ATOM 654 O O . SER A 1 81 ? 3.529 -17.194 -7.252 1.00 66.75 81 SER A O 1
ATOM 656 N N . PRO A 1 82 ? 4.661 -19.141 -7.339 1.00 67.81 82 PRO A N 1
ATOM 657 C CA . PRO A 1 82 ? 5.118 -19.093 -5.946 1.00 67.81 82 PRO A CA 1
ATOM 658 C C . PRO A 1 82 ? 5.896 -17.814 -5.620 1.00 67.81 82 PRO A C 1
ATOM 660 O O . PRO A 1 82 ? 5.793 -17.267 -4.527 1.00 67.81 82 PRO A O 1
ATOM 663 N N . ARG A 1 83 ? 6.651 -17.286 -6.594 1.00 65.31 83 ARG A N 1
ATOM 664 C CA . ARG A 1 83 ? 7.397 -16.030 -6.436 1.00 65.31 83 ARG A CA 1
ATOM 665 C C . ARG A 1 83 ? 6.456 -14.844 -6.228 1.00 65.31 83 ARG A C 1
ATOM 667 O O . ARG A 1 83 ? 6.733 -13.994 -5.389 1.00 65.31 83 ARG A O 1
ATOM 674 N N . LEU A 1 84 ? 5.369 -14.780 -6.993 1.00 63.06 84 LEU A N 1
ATOM 675 C CA . LEU A 1 84 ? 4.381 -13.710 -6.873 1.00 63.06 84 LEU A CA 1
ATOM 676 C C . LEU A 1 84 ? 3.542 -13.869 -5.600 1.00 63.06 84 LEU A C 1
ATOM 678 O O . LEU A 1 84 ? 3.254 -12.867 -4.955 1.00 63.06 84 LEU A O 1
ATOM 682 N N . LEU A 1 85 ? 3.238 -15.105 -5.189 1.00 66.12 85 LEU A N 1
ATOM 683 C CA . LEU A 1 85 ? 2.580 -15.390 -3.913 1.00 66.12 85 LEU A CA 1
ATOM 684 C C . LEU A 1 85 ? 3.431 -14.910 -2.724 1.00 66.12 85 LEU A C 1
ATOM 686 O O . LEU A 1 85 ? 2.928 -14.215 -1.847 1.00 66.12 85 LEU A O 1
ATOM 690 N N . ASN A 1 86 ? 4.740 -15.175 -2.757 1.00 66.25 86 ASN A N 1
ATOM 691 C CA . ASN A 1 86 ? 5.687 -14.695 -1.746 1.00 66.25 86 ASN A CA 1
ATOM 692 C C . ASN A 1 86 ? 5.841 -13.169 -1.733 1.00 66.25 86 ASN A C 1
ATOM 694 O O . ASN A 1 86 ? 6.197 -12.599 -0.707 1.00 66.25 86 ASN A O 1
ATOM 698 N N . MET A 1 87 ? 5.636 -12.486 -2.864 1.00 63.59 87 MET A N 1
ATOM 699 C CA . MET A 1 87 ? 5.610 -11.019 -2.894 1.00 63.59 87 MET A CA 1
ATOM 700 C C . MET A 1 87 ? 4.310 -10.492 -2.285 1.00 63.59 87 MET A C 1
ATOM 702 O O . MET A 1 87 ? 4.336 -9.575 -1.465 1.00 63.59 87 MET A O 1
ATOM 706 N N . ALA A 1 88 ? 3.194 -11.104 -2.668 1.00 63.19 88 ALA A N 1
ATOM 707 C CA . ALA A 1 88 ? 1.851 -10.767 -2.239 1.00 63.19 88 ALA A CA 1
ATOM 708 C C . ALA A 1 88 ? 1.637 -10.946 -0.725 1.00 63.19 88 ALA A C 1
ATOM 710 O O . ALA A 1 88 ? 0.978 -10.119 -0.095 1.00 63.19 88 ALA A O 1
ATOM 711 N N . SER A 1 89 ? 2.279 -11.950 -0.119 1.00 66.88 89 SER A N 1
ATOM 712 C CA . SER A 1 89 ? 2.244 -12.201 1.327 1.00 66.88 89 SER A CA 1
ATOM 713 C C . SER A 1 89 ? 2.877 -11.092 2.176 1.00 66.88 89 SER A C 1
ATOM 715 O O . SER A 1 89 ? 2.779 -11.132 3.399 1.00 66.88 89 SER A O 1
ATOM 717 N N . ASN A 1 90 ? 3.519 -10.093 1.561 1.00 77.31 90 ASN A N 1
ATOM 718 C CA . ASN A 1 90 ? 4.110 -8.969 2.280 1.00 77.31 90 ASN A CA 1
ATOM 719 C C . ASN A 1 90 ? 3.233 -7.704 2.319 1.00 77.31 90 ASN A C 1
ATOM 721 O O . ASN A 1 90 ? 3.684 -6.683 2.839 1.00 77.31 90 ASN A O 1
ATOM 725 N N . PHE A 1 91 ? 2.022 -7.718 1.756 1.00 82.81 91 PHE A N 1
ATOM 726 C CA . PHE A 1 91 ? 1.137 -6.546 1.737 1.00 82.81 91 PHE A CA 1
ATOM 727 C C . PHE A 1 91 ? 0.129 -6.567 2.877 1.00 82.81 91 PHE A C 1
ATOM 729 O O . PHE A 1 91 ? -0.853 -7.294 2.820 1.00 82.81 91 PHE A O 1
ATOM 736 N N . PHE A 1 92 ? 0.302 -5.697 3.859 1.00 85.62 92 PHE A N 1
ATOM 737 C CA . PHE A 1 92 ? -0.666 -5.484 4.925 1.00 85.62 92 PHE A CA 1
ATOM 738 C C . PHE A 1 92 ? -1.677 -4.413 4.535 1.00 85.62 92 PHE A C 1
ATOM 740 O O . PHE A 1 92 ? -1.310 -3.398 3.938 1.00 85.62 92 PHE A O 1
ATOM 747 N N . LYS A 1 93 ? -2.948 -4.605 4.895 1.00 87.00 93 LYS A N 1
ATOM 748 C CA . LYS A 1 93 ? -3.993 -3.625 4.597 1.00 87.00 93 LYS A CA 1
ATOM 749 C C . LYS A 1 93 ? -5.005 -3.475 5.724 1.00 87.00 93 LYS A C 1
ATOM 751 O O . LYS A 1 93 ? -5.378 -4.445 6.381 1.00 87.00 93 LYS A O 1
ATOM 756 N N . LEU A 1 94 ? -5.487 -2.252 5.878 1.00 87.56 94 LEU A N 1
ATOM 757 C CA . LEU A 1 94 ? -6.683 -1.904 6.622 1.00 87.56 94 LEU A CA 1
ATOM 758 C C . LEU A 1 94 ? -7.784 -1.638 5.602 1.00 87.56 94 LEU A C 1
ATOM 760 O O . LEU A 1 94 ? -7.675 -0.703 4.807 1.00 87.56 94 LEU 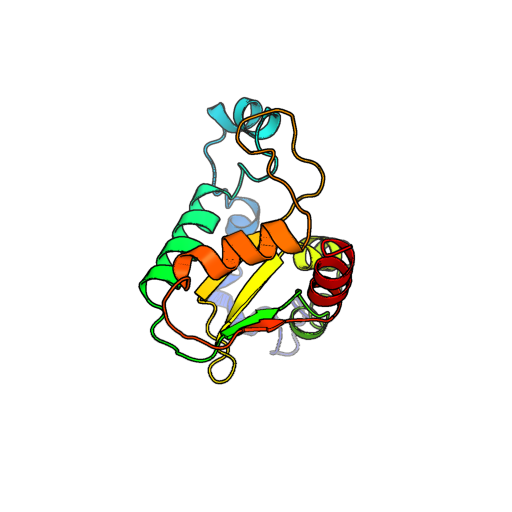A O 1
ATOM 764 N N . SER A 1 95 ? -8.809 -2.480 5.594 1.00 87.62 95 SER A N 1
ATOM 765 C CA . SER A 1 95 ? -9.944 -2.348 4.687 1.00 87.62 95 SER A CA 1
ATOM 766 C C . SER A 1 95 ? -11.246 -2.254 5.450 1.00 87.62 95 SER A C 1
ATOM 768 O O . SER A 1 95 ? -11.374 -2.834 6.522 1.00 87.62 95 SER A O 1
ATOM 770 N N . ASP A 1 96 ? -12.226 -1.588 4.869 1.00 85.12 96 ASP A N 1
ATOM 771 C CA . ASP A 1 96 ? -13.586 -1.616 5.372 1.00 85.12 96 ASP A CA 1
ATOM 772 C C . ASP A 1 96 ? -14.151 -3.048 5.346 1.00 85.12 96 ASP A C 1
ATOM 774 O O . ASP A 1 96 ? -13.848 -3.829 4.437 1.00 85.12 96 ASP A O 1
ATOM 778 N N . SER A 1 97 ? -14.925 -3.424 6.363 1.00 82.56 97 SER A N 1
ATOM 779 C CA . SER A 1 97 ? -15.428 -4.798 6.493 1.00 82.56 97 SER A CA 1
ATOM 780 C C . SER A 1 97 ? -16.590 -5.131 5.558 1.00 82.56 97 SER A C 1
ATOM 782 O O . SER A 1 97 ? -16.800 -6.309 5.279 1.00 82.56 97 SER A O 1
ATOM 784 N N . GLU A 1 98 ? -17.340 -4.132 5.094 1.00 82.56 98 GLU A N 1
ATOM 785 C CA . GLU A 1 98 ? -18.555 -4.329 4.292 1.00 82.56 98 GLU A CA 1
ATOM 786 C C . GLU A 1 98 ? -18.280 -4.116 2.803 1.00 82.56 98 GLU A C 1
ATOM 788 O O . GLU A 1 98 ? -18.609 -4.947 1.960 1.00 82.56 98 GLU A O 1
ATOM 793 N N . THR A 1 99 ? -17.624 -3.006 2.483 1.00 83.75 99 THR A N 1
ATOM 794 C CA . THR A 1 99 ? -17.305 -2.571 1.119 1.00 83.75 99 THR A CA 1
ATOM 795 C C . THR A 1 99 ? -15.974 -3.118 0.617 1.00 83.75 99 THR A C 1
ATOM 797 O O . THR A 1 99 ? -15.678 -3.014 -0.572 1.00 83.75 99 THR A O 1
ATOM 800 N N . TYR A 1 100 ? -15.147 -3.679 1.508 1.00 83.00 100 TYR A N 1
ATOM 801 C CA . TYR A 1 100 ? -13.783 -4.136 1.217 1.00 83.00 100 TYR A CA 1
ATOM 802 C C . TYR A 1 100 ? -12.844 -3.036 0.694 1.00 83.00 100 TYR A C 1
ATOM 804 O O . TYR A 1 100 ? -11.740 -3.336 0.223 1.00 83.00 100 TYR A O 1
ATOM 812 N N . TYR A 1 101 ? -13.241 -1.764 0.803 1.00 85.56 101 TYR A N 1
ATOM 813 C CA . TYR A 1 101 ? -12.433 -0.625 0.386 1.00 85.56 101 TYR A CA 1
ATOM 814 C C . TYR A 1 101 ? -11.153 -0.541 1.221 1.00 85.56 101 TYR A C 1
ATOM 816 O O . TYR A 1 101 ? -11.200 -0.600 2.448 1.00 85.56 101 TYR A O 1
ATOM 824 N N . VAL A 1 102 ? -9.995 -0.397 0.577 1.00 87.06 102 VAL A N 1
ATOM 825 C CA . VAL A 1 102 ? -8.708 -0.293 1.278 1.00 87.06 102 VAL A CA 1
ATOM 826 C C . VAL A 1 102 ? -8.510 1.141 1.754 1.00 87.06 102 VAL A C 1
ATOM 828 O O . VAL A 1 102 ? -8.327 2.034 0.938 1.00 87.06 102 VAL A O 1
ATOM 831 N N . SER A 1 103 ? -8.510 1.348 3.070 1.00 87.06 103 SER A N 1
ATOM 832 C CA . SER A 1 103 ? -8.206 2.637 3.698 1.00 87.06 103 SER A CA 1
ATOM 833 C C . SER A 1 103 ? -6.704 2.895 3.699 1.00 87.06 103 SER A C 1
ATOM 835 O O . SER A 1 103 ? -6.237 3.895 3.172 1.00 87.06 103 SER A O 1
ATOM 837 N N . THR A 1 104 ? -5.936 1.968 4.271 1.00 88.56 104 THR A N 1
ATOM 838 C CA . THR A 1 104 ? -4.489 2.120 4.468 1.00 88.56 104 THR A CA 1
ATOM 839 C C . THR A 1 104 ? -3.801 0.829 4.057 1.00 88.56 104 THR A C 1
ATOM 841 O O . THR A 1 104 ? -4.310 -0.258 4.327 1.00 88.56 104 THR A O 1
ATOM 844 N N . MET A 1 105 ? -2.630 0.916 3.433 1.00 88.94 105 MET A N 1
ATOM 845 C CA . MET A 1 105 ? -1.843 -0.260 3.061 1.00 88.94 105 MET A CA 1
ATOM 846 C C . MET A 1 105 ? -0.353 -0.047 3.299 1.00 88.94 105 MET A C 1
ATOM 848 O O . MET A 1 105 ? 0.171 1.051 3.125 1.00 88.94 105 MET A O 1
ATOM 852 N N . GLU A 1 106 ? 0.340 -1.119 3.667 1.00 88.06 106 GLU A N 1
ATOM 853 C CA . GLU A 1 106 ? 1.779 -1.135 3.896 1.00 88.06 106 GLU A CA 1
ATOM 854 C C . GLU A 1 106 ? 2.401 -2.368 3.233 1.00 88.06 106 GLU A C 1
ATOM 856 O O . GLU A 1 106 ? 1.932 -3.488 3.408 1.00 88.06 106 GLU A O 1
ATOM 861 N N . MET A 1 107 ? 3.483 -2.172 2.478 1.00 86.06 107 MET A N 1
ATOM 862 C CA . MET A 1 107 ? 4.244 -3.266 1.875 1.00 86.06 107 MET A CA 1
ATOM 863 C C . MET A 1 107 ? 5.523 -3.537 2.666 1.00 86.06 107 MET A C 1
ATOM 865 O O . MET A 1 107 ? 6.352 -2.642 2.865 1.00 86.06 107 MET A O 1
ATOM 869 N N . HIS A 1 108 ? 5.720 -4.789 3.052 1.00 83.19 108 HIS A N 1
ATOM 870 C CA . HIS A 1 108 ? 6.940 -5.277 3.667 1.00 83.19 108 HIS A CA 1
ATOM 871 C C . HIS A 1 108 ? 7.865 -5.936 2.630 1.00 83.19 108 HIS A C 1
ATOM 873 O O . HIS A 1 108 ? 7.439 -6.378 1.570 1.00 83.19 108 HIS A O 1
ATOM 879 N N . VAL A 1 109 ? 9.168 -5.955 2.894 1.00 81.25 109 VAL A N 1
ATOM 880 C CA . VAL A 1 109 ? 10.188 -6.495 1.970 1.00 81.25 109 VAL A CA 1
ATOM 881 C C . VAL A 1 109 ? 11.307 -7.198 2.749 1.00 81.25 109 VAL A C 1
ATOM 883 O O . VAL A 1 109 ? 12.479 -7.162 2.369 1.00 81.25 109 VAL A O 1
ATOM 886 N N . GLY A 1 110 ? 10.953 -7.797 3.889 1.00 79.62 110 GLY A N 1
ATOM 887 C CA . GLY A 1 110 ? 11.908 -8.362 4.837 1.00 79.62 110 GLY A CA 1
ATOM 888 C C . GLY A 1 110 ? 12.746 -7.287 5.536 1.00 79.62 110 GLY A C 1
ATOM 889 O O . GLY A 1 110 ? 12.357 -6.119 5.633 1.00 79.62 110 GLY A O 1
ATOM 890 N N . LYS A 1 111 ? 13.936 -7.673 6.012 1.00 82.62 111 LYS A N 1
ATOM 891 C CA . LYS A 1 111 ? 14.866 -6.761 6.694 1.00 82.62 111 LYS A CA 1
ATOM 892 C C . LYS A 1 111 ? 15.316 -5.645 5.742 1.00 82.62 111 LYS A C 1
ATOM 894 O O . LYS A 1 111 ? 15.937 -5.924 4.713 1.00 82.62 111 LYS A O 1
ATOM 899 N N . GLN A 1 112 ? 14.992 -4.398 6.078 1.00 85.69 112 GLN A N 1
ATOM 900 C CA . GLN A 1 112 ? 15.515 -3.211 5.398 1.00 85.69 112 GLN A CA 1
ATOM 901 C C . GLN A 1 112 ? 16.993 -2.996 5.725 1.00 85.69 112 GLN A C 1
ATOM 903 O O . GLN A 1 112 ? 17.473 -3.429 6.778 1.00 85.69 112 GLN A O 1
ATOM 908 N N . ASN A 1 113 ? 17.694 -2.341 4.800 1.00 86.25 113 ASN A N 1
ATOM 909 C CA . ASN A 1 113 ? 19.066 -1.901 5.021 1.00 86.25 113 ASN A CA 1
ATOM 910 C C . ASN A 1 113 ? 19.071 -0.784 6.075 1.00 86.25 113 ASN A C 1
ATOM 912 O O . ASN A 1 113 ? 18.030 -0.179 6.332 1.00 86.25 113 ASN A O 1
ATOM 916 N N . GLU A 1 114 ? 20.215 -0.545 6.711 1.00 83.62 114 GLU A N 1
ATOM 917 C CA . GLU A 1 114 ? 20.332 0.538 7.689 1.00 83.62 114 GLU A CA 1
ATOM 918 C C . GLU A 1 114 ? 20.041 1.882 7.020 1.00 83.62 114 GLU A C 1
ATOM 920 O O . GLU A 1 114 ? 20.545 2.182 5.936 1.00 83.62 114 GLU A O 1
ATOM 925 N N . GLY A 1 115 ? 19.169 2.669 7.646 1.00 83.06 115 GLY A N 1
ATOM 926 C CA . GLY A 1 115 ? 18.710 3.929 7.085 1.00 83.06 115 GLY A CA 1
ATOM 927 C C . GLY A 1 115 ? 17.310 4.320 7.555 1.00 83.06 115 GLY A C 1
ATOM 928 O O . GLY A 1 115 ? 16.683 3.612 8.346 1.00 83.06 115 GLY A O 1
ATOM 929 N N . PRO A 1 116 ? 16.775 5.437 7.037 1.00 84.19 116 PRO A N 1
ATOM 930 C CA . PRO A 1 116 ? 15.512 6.020 7.499 1.00 84.19 116 PRO A CA 1
ATOM 931 C C . PRO A 1 116 ? 14.288 5.134 7.223 1.00 84.19 116 PRO A C 1
ATOM 933 O O . PRO A 1 116 ? 13.230 5.318 7.819 1.00 84.19 116 PRO A O 1
ATOM 936 N N . HIS A 1 117 ? 14.419 4.158 6.324 1.00 83.81 117 HIS A N 1
ATOM 937 C CA . HIS A 1 117 ? 13.348 3.232 5.960 1.00 83.81 117 HIS A CA 1
ATOM 938 C C . HIS A 1 117 ? 13.353 1.941 6.789 1.00 83.81 117 HIS A C 1
ATOM 940 O O . HIS A 1 117 ? 12.461 1.104 6.624 1.00 83.81 117 HIS A O 1
ATOM 946 N N . GLN A 1 118 ? 14.319 1.777 7.699 1.00 85.19 118 GLN A N 1
ATOM 947 C CA . GLN A 1 118 ? 14.395 0.638 8.604 1.00 85.19 118 GLN A CA 1
ATOM 948 C C . GLN A 1 118 ? 13.421 0.802 9.775 1.00 85.19 118 GLN A C 1
ATOM 950 O O . GLN A 1 118 ? 13.769 1.248 10.863 1.00 85.19 118 GLN A O 1
ATOM 955 N N . ILE A 1 119 ? 12.168 0.425 9.537 1.00 85.62 119 ILE A N 1
ATOM 956 C CA . ILE A 1 119 ? 11.094 0.477 10.533 1.00 85.62 119 ILE A CA 1
ATOM 957 C C . ILE A 1 119 ? 10.813 -0.901 11.133 1.00 85.62 119 ILE A C 1
ATOM 959 O O . ILE A 1 119 ? 10.987 -1.930 10.478 1.00 85.62 119 ILE A O 1
ATOM 963 N N . SER A 1 120 ? 10.332 -0.920 12.380 1.00 84.31 120 SER A N 1
ATOM 964 C CA . SER A 1 120 ? 9.928 -2.161 13.045 1.00 84.31 120 SER A CA 1
ATOM 965 C C . SER A 1 120 ? 8.757 -2.818 12.318 1.00 84.31 120 SER A C 1
ATOM 967 O O . SER A 1 120 ? 7.740 -2.181 12.017 1.00 84.31 120 SER A O 1
AT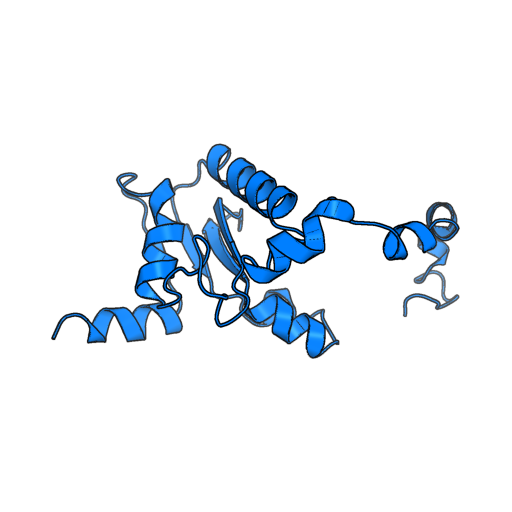OM 969 N N . THR A 1 121 ? 8.900 -4.113 12.066 1.00 80.81 121 THR A N 1
ATOM 970 C CA . THR A 1 121 ? 7.917 -4.942 11.358 1.00 80.81 121 THR A CA 1
ATOM 971 C C . THR A 1 121 ? 7.210 -5.899 12.300 1.00 80.81 121 THR A C 1
ATOM 973 O O . THR A 1 121 ? 6.542 -6.833 11.859 1.00 80.81 121 THR A O 1
ATOM 976 N N . SER A 1 122 ? 7.328 -5.642 13.608 1.00 84.00 122 SER A N 1
ATOM 977 C CA . SER A 1 122 ? 6.522 -6.341 14.590 1.00 84.00 122 SER A CA 1
ATOM 978 C C . SER A 1 122 ? 5.034 -6.089 14.305 1.00 84.00 122 SER A C 1
ATOM 980 O O . SER A 1 122 ? 4.655 -4.974 13.925 1.00 84.00 122 SER A O 1
ATOM 982 N N . PRO A 1 123 ? 4.172 -7.098 14.499 1.00 82.25 123 PRO A N 1
ATOM 983 C CA . PRO A 1 123 ? 2.736 -6.977 14.270 1.00 82.25 123 PRO A CA 1
ATOM 984 C C . PRO A 1 123 ? 2.121 -5.751 14.952 1.00 82.25 123 PRO A C 1
ATOM 986 O O . PRO A 1 123 ? 1.373 -5.012 14.320 1.00 82.25 123 PRO A O 1
ATOM 989 N N . ALA A 1 124 ? 2.496 -5.473 16.205 1.00 83.31 124 ALA A N 1
ATOM 990 C CA . ALA A 1 124 ? 2.001 -4.310 16.938 1.00 83.31 124 ALA A CA 1
ATOM 991 C C . ALA A 1 124 ? 2.412 -2.977 16.286 1.00 83.31 124 ALA A C 1
ATOM 993 O O . ALA A 1 124 ? 1.600 -2.055 16.189 1.00 83.31 124 ALA A O 1
ATOM 994 N N . ALA A 1 125 ? 3.652 -2.873 15.793 1.00 85.81 125 ALA A N 1
ATOM 995 C CA . ALA A 1 125 ? 4.131 -1.673 15.115 1.00 85.81 125 ALA A CA 1
ATOM 996 C C . ALA A 1 125 ? 3.424 -1.456 13.768 1.00 85.81 125 ALA A C 1
ATOM 998 O O . ALA A 1 125 ? 3.046 -0.326 13.458 1.00 85.81 125 ALA A O 1
ATOM 999 N N . VAL A 1 126 ? 3.207 -2.529 12.998 1.00 86.44 126 VAL A N 1
ATOM 1000 C CA . VAL A 1 126 ? 2.459 -2.491 11.727 1.00 86.44 126 VAL A CA 1
ATOM 1001 C C . VAL A 1 126 ? 1.029 -2.015 11.969 1.00 86.44 126 VAL A C 1
ATOM 1003 O O . VAL A 1 126 ? 0.554 -1.093 11.312 1.00 86.44 126 VAL A O 1
ATOM 1006 N N . VAL A 1 127 ? 0.357 -2.578 12.969 1.00 84.81 127 VAL A N 1
ATOM 1007 C CA . VAL A 1 127 ? -1.027 -2.227 13.311 1.00 84.81 127 VAL A CA 1
ATOM 1008 C C . VAL A 1 127 ? -1.138 -0.773 13.731 1.00 84.81 127 VAL A C 1
ATOM 1010 O O . VAL A 1 127 ? -2.010 -0.060 13.238 1.00 84.81 127 VAL A O 1
ATOM 1013 N N . LYS A 1 128 ? -0.229 -0.309 14.594 1.00 86.88 128 LYS A N 1
ATOM 1014 C CA . LYS A 1 128 ? -0.202 1.086 15.037 1.00 86.88 128 LYS A CA 1
ATOM 1015 C C . LYS A 1 128 ? -0.068 2.049 13.855 1.00 86.88 128 LYS A C 1
ATOM 1017 O O . LYS A 1 128 ? -0.721 3.086 13.856 1.00 86.88 128 LYS A O 1
ATOM 1022 N N . ARG A 1 129 ? 0.735 1.710 12.839 1.00 89.38 129 ARG A N 1
ATOM 1023 C CA . ARG A 1 129 ? 0.878 2.526 11.622 1.00 89.38 129 ARG A CA 1
ATOM 1024 C C . ARG A 1 129 ? -0.366 2.485 10.743 1.00 89.38 129 ARG A C 1
ATOM 1026 O O . ARG A 1 129 ? -0.852 3.543 10.359 1.00 89.38 129 ARG A O 1
ATOM 1033 N N . LEU A 1 130 ? -0.910 1.297 10.477 1.00 87.00 130 LEU A N 1
ATOM 1034 C CA . LEU A 1 130 ? -2.120 1.139 9.664 1.00 87.00 130 LEU A CA 1
ATOM 1035 C C . LEU A 1 130 ? -3.316 1.891 10.260 1.00 87.00 130 LEU A C 1
ATOM 1037 O O . LEU A 1 130 ? -4.064 2.537 9.529 1.00 87.00 130 LEU A O 1
ATOM 1041 N N . CYS A 1 131 ? -3.454 1.842 11.586 1.00 85.50 131 CYS A N 1
ATOM 1042 C CA . CYS A 1 131 ? -4.555 2.461 12.318 1.00 85.50 131 CYS A CA 1
ATOM 1043 C C . CYS A 1 131 ? -4.282 3.923 12.698 1.00 85.50 131 CYS A C 1
ATOM 1045 O O . CYS A 1 131 ? -5.164 4.570 13.254 1.00 85.50 131 CYS A O 1
ATOM 1047 N N . CYS A 1 132 ? -3.089 4.460 12.414 1.00 85.12 132 CYS A N 1
ATOM 1048 C CA . CYS A 1 132 ? -2.720 5.834 12.768 1.00 85.12 132 CYS A CA 1
ATOM 1049 C C . CYS A 1 132 ? -3.691 6.847 12.145 1.00 85.12 132 CYS A C 1
ATOM 1051 O O . CYS A 1 132 ? -4.180 7.740 12.830 1.00 85.12 132 CYS A O 1
ATOM 1053 N N . ALA A 1 133 ? -4.054 6.639 10.875 1.00 79.31 133 ALA A N 1
ATOM 1054 C CA . ALA A 1 133 ? -5.003 7.489 10.157 1.00 79.31 133 ALA A CA 1
ATOM 1055 C C . ALA A 1 133 ? -6.438 7.416 10.710 1.00 79.31 133 ALA A C 1
ATOM 1057 O O . ALA A 1 133 ? -7.228 8.333 10.512 1.00 79.31 133 ALA A O 1
ATOM 1058 N N . THR A 1 134 ? -6.783 6.335 11.412 1.00 77.38 134 THR A N 1
ATOM 1059 C CA . THR A 1 134 ? -8.108 6.125 12.008 1.00 77.38 134 THR A CA 1
ATOM 1060 C C . THR A 1 134 ? -8.097 6.299 13.528 1.00 77.38 134 THR A C 1
ATOM 1062 O O . THR A 1 134 ? -9.111 6.053 14.185 1.00 77.38 134 THR A O 1
ATOM 1065 N N . ALA A 1 135 ? -6.974 6.709 14.122 1.00 79.69 135 ALA A N 1
ATOM 1066 C CA . ALA A 1 135 ? -6.858 6.895 15.561 1.00 79.69 135 ALA A CA 1
ATOM 1067 C C . ALA A 1 135 ? -7.807 8.011 16.034 1.00 79.69 135 ALA A C 1
ATOM 1069 O O . ALA A 1 135 ? -7.916 9.060 15.409 1.00 79.69 135 ALA A O 1
ATOM 1070 N N . GLY A 1 136 ? -8.538 7.769 17.125 1.00 74.44 136 GLY A N 1
ATOM 1071 C CA . GLY A 1 136 ? -9.506 8.729 17.677 1.00 74.44 136 GLY A CA 1
ATOM 1072 C C . GLY A 1 136 ? -10.883 8.747 16.997 1.00 74.44 136 GLY A C 1
ATOM 1073 O O . GLY A 1 136 ? -11.802 9.371 17.518 1.00 74.44 136 GLY A O 1
ATOM 1074 N N . SER A 1 137 ? -11.080 8.006 15.900 1.00 75.19 137 SER A N 1
ATOM 1075 C CA . SER A 1 137 ? -12.354 7.977 15.157 1.00 75.19 137 SER A CA 1
ATOM 1076 C C . SER A 1 137 ? -13.453 7.088 15.769 1.00 75.19 137 SER A C 1
ATOM 1078 O O . SER A 1 137 ? -14.529 6.966 15.187 1.00 75.19 137 SER A O 1
ATOM 1080 N N . LYS A 1 138 ? -13.204 6.471 16.939 1.00 77.44 138 LYS A N 1
ATOM 1081 C CA . LYS A 1 138 ? -14.111 5.516 17.621 1.00 77.44 138 LYS A CA 1
ATOM 1082 C C . LYS A 1 138 ? -14.630 4.402 16.688 1.00 77.44 138 LYS A C 1
ATOM 1084 O O . LYS A 1 138 ? -15.793 4.012 16.767 1.00 77.44 138 LYS A O 1
ATOM 1089 N N . ARG A 1 139 ? -13.774 3.942 15.769 1.00 79.50 139 ARG A N 1
ATOM 1090 C CA . ARG A 1 139 ? -14.043 2.834 14.843 1.00 79.50 139 ARG A CA 1
ATOM 1091 C C . ARG A 1 139 ? -13.587 1.517 15.457 1.00 79.50 139 ARG A C 1
ATOM 1093 O O . ARG A 1 139 ? -12.513 1.467 16.058 1.00 79.50 139 ARG A O 1
ATOM 1100 N N . ASP A 1 140 ? -14.366 0.466 15.239 1.00 81.00 140 ASP A N 1
ATOM 1101 C CA . ASP A 1 140 ? -13.994 -0.886 15.644 1.00 81.00 140 ASP A CA 1
ATOM 1102 C C . ASP A 1 140 ? -13.041 -1.495 14.615 1.00 81.00 140 ASP A C 1
ATOM 1104 O O . ASP A 1 140 ? -13.253 -1.384 13.402 1.00 81.00 140 ASP A O 1
ATOM 1108 N N . ILE A 1 141 ? -11.969 -2.118 15.109 1.00 80.88 141 ILE A N 1
ATOM 1109 C CA . ILE A 1 141 ? -10.932 -2.737 14.283 1.00 80.88 141 ILE A CA 1
ATOM 1110 C C . ILE A 1 141 ? -10.929 -4.234 14.558 1.00 80.88 141 ILE A C 1
ATOM 1112 O O . ILE A 1 141 ? -10.560 -4.683 15.640 1.00 80.88 141 ILE A O 1
ATOM 1116 N N . THR A 1 142 ? -11.300 -5.016 13.549 1.00 81.25 142 THR A N 1
ATOM 1117 C CA . THR A 1 142 ? -11.165 -6.476 13.591 1.00 81.25 142 THR A CA 1
ATOM 1118 C C . THR A 1 142 ? -9.808 -6.882 13.030 1.00 81.25 142 THR A C 1
ATOM 1120 O O . THR A 1 142 ? -9.378 -6.351 12.006 1.00 81.25 142 THR A O 1
ATOM 1123 N N . MET A 1 143 ? -9.123 -7.824 13.673 1.00 79.50 143 MET A N 1
ATOM 1124 C CA . MET A 1 143 ? -7.749 -8.195 13.330 1.00 79.50 143 MET A CA 1
ATOM 1125 C C . MET A 1 143 ? -7.596 -9.704 13.190 1.00 79.50 143 MET A C 1
ATOM 1127 O O . MET A 1 143 ? -8.251 -10.466 13.894 1.00 79.50 143 MET A O 1
ATOM 1131 N N . ASP A 1 144 ? -6.703 -10.127 12.299 1.00 76.38 144 ASP A N 1
ATOM 1132 C CA . ASP A 1 144 ? -6.340 -11.538 12.159 1.00 76.38 144 ASP A CA 1
ATOM 1133 C C . ASP A 1 144 ? -5.531 -12.051 13.372 1.00 76.38 144 ASP A C 1
ATOM 1135 O O . ASP A 1 144 ? -4.839 -11.289 14.059 1.00 76.38 144 ASP A O 1
ATOM 1139 N N . ASN A 1 145 ? -5.557 -13.365 13.600 1.00 72.25 145 ASN A N 1
ATOM 1140 C CA . ASN A 1 145 ? -4.921 -14.049 14.730 1.00 72.25 145 ASN A CA 1
ATOM 1141 C C . ASN A 1 145 ? -3.414 -13.776 14.822 1.00 72.25 145 ASN A C 1
ATOM 1143 O O . ASN A 1 145 ? -2.853 -13.681 15.919 1.00 72.25 145 ASN A O 1
ATOM 1147 N N . TRP A 1 146 ? -2.750 -13.606 13.675 1.00 72.56 146 TRP A N 1
ATOM 1148 C CA . TRP A 1 146 ? -1.328 -13.268 13.625 1.00 72.56 146 TRP A CA 1
ATOM 1149 C C . TRP A 1 146 ? -1.017 -11.956 14.361 1.00 72.56 146 TRP A C 1
ATOM 1151 O O . TRP A 1 146 ? -0.014 -11.863 15.069 1.00 72.56 146 TRP A O 1
ATOM 1161 N N . PHE A 1 147 ? -1.907 -10.964 14.280 1.00 70.44 147 PHE A N 1
ATOM 1162 C CA . PHE A 1 147 ? -1.747 -9.716 15.020 1.00 70.44 147 PHE A CA 1
ATOM 1163 C C . PHE A 1 147 ? -2.061 -9.903 16.508 1.00 70.44 147 PHE A C 1
ATOM 1165 O O . PHE A 1 147 ? -1.278 -9.474 17.352 1.00 70.44 147 PHE A O 1
ATOM 1172 N N . MET A 1 148 ? -3.151 -10.606 16.831 1.00 64.75 148 MET A N 1
ATOM 1173 C CA . MET A 1 148 ? -3.632 -10.795 18.209 1.00 64.75 148 MET A CA 1
ATOM 1174 C C . MET A 1 148 ? -2.653 -11.573 19.101 1.00 64.75 148 MET A C 1
ATOM 1176 O O . MET A 1 148 ? -2.431 -11.197 20.253 1.00 64.75 148 MET A O 1
ATOM 1180 N N . SER A 1 149 ? -2.007 -12.612 18.564 1.00 58.97 149 SER A N 1
ATOM 1181 C CA . SER A 1 149 ? -1.047 -13.445 19.312 1.00 58.97 149 SER A CA 1
ATOM 1182 C C . SER A 1 149 ? 0.164 -12.675 19.858 1.00 58.97 149 SER A C 1
ATOM 1184 O O . SER A 1 149 ? 0.799 -13.119 20.816 1.00 58.97 149 SER A O 1
ATOM 1186 N N . ASN A 1 150 ? 0.476 -11.517 19.271 1.00 54.22 150 ASN A N 1
ATOM 1187 C CA . ASN A 1 150 ? 1.622 -10.694 19.644 1.00 54.22 150 ASN A CA 1
ATOM 1188 C C . ASN A 1 150 ? 1.253 -9.531 20.577 1.00 54.22 150 ASN A C 1
ATOM 1190 O O . ASN A 1 150 ? 2.103 -9.102 21.350 1.00 54.22 150 ASN A O 1
ATOM 1194 N N . PHE A 1 151 ? -0.004 -9.069 20.570 1.00 52.34 151 PHE A N 1
ATOM 1195 C CA . PHE A 1 151 ? -0.499 -8.088 21.547 1.00 52.34 151 PHE A CA 1
ATOM 1196 C C . PHE A 1 151 ? -0.657 -8.688 22.950 1.00 52.34 151 PHE A C 1
ATOM 1198 O O . PHE A 1 151 ? -0.365 -8.021 23.937 1.00 52.34 151 PHE A O 1
ATOM 1205 N N . LEU A 1 152 ? -1.053 -9.963 23.047 1.00 40.44 152 LEU A N 1
ATOM 1206 C CA . LEU A 1 152 ? -1.209 -10.661 24.331 1.00 40.44 152 LEU A CA 1
ATOM 1207 C C . LEU A 1 152 ? 0.123 -10.945 25.047 1.00 40.44 152 LEU A C 1
ATOM 1209 O O . LEU A 1 152 ? 0.125 -11.196 26.246 1.00 40.44 152 LEU A O 1
ATOM 1213 N N . LYS A 1 153 ? 1.258 -10.894 24.337 1.00 41.59 153 LYS A N 1
ATOM 1214 C CA . LYS A 1 153 ? 2.589 -11.174 24.904 1.00 41.59 153 LYS A CA 1
ATOM 1215 C C . LYS A 1 153 ? 3.339 -9.934 25.392 1.00 41.59 153 LYS A C 1
ATOM 1217 O O . LYS A 1 153 ? 4.303 -10.082 26.126 1.00 41.59 153 LYS A O 1
ATOM 1222 N N . SER A 1 154 ? 2.928 -8.729 24.993 1.00 38.53 154 SER A N 1
ATOM 1223 C CA . SER A 1 154 ? 3.568 -7.470 25.410 1.00 38.53 154 SER A CA 1
ATOM 1224 C C . SER A 1 154 ? 2.930 -6.832 26.651 1.00 38.53 154 SER A C 1
ATOM 1226 O O . SER A 1 154 ? 3.268 -5.702 26.987 1.00 38.53 154 SER A O 1
ATOM 1228 N N . GLY A 1 155 ? 1.964 -7.515 27.274 1.00 36.09 155 GLY A N 1
ATOM 1229 C CA . GLY A 1 155 ? 1.267 -7.085 28.490 1.00 36.09 155 GLY A CA 1
ATOM 1230 C C . GLY A 1 155 ? 1.612 -7.907 29.737 1.00 36.09 155 GLY A C 1
ATOM 1231 O O . GLY A 1 155 ? 0.837 -7.874 30.689 1.00 36.09 155 GLY A O 1
ATOM 1232 N N . GLN A 1 156 ? 2.718 -8.659 29.712 1.00 31.75 156 GLN A N 1
ATOM 1233 C CA . GLN A 1 156 ? 3.314 -9.328 30.875 1.00 31.75 156 GLN A CA 1
ATOM 1234 C C . GLN A 1 156 ? 4.676 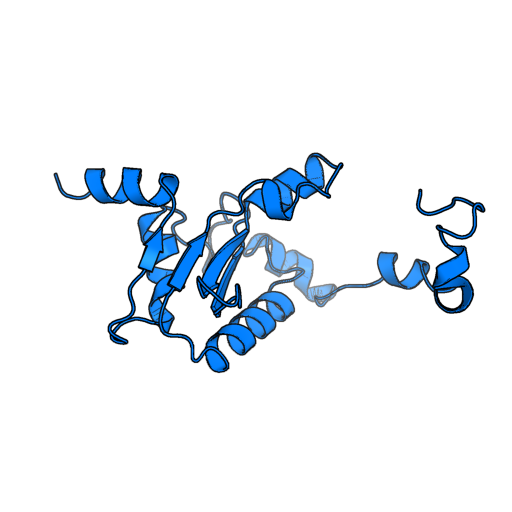-8.719 31.188 1.00 31.75 156 GLN A C 1
ATOM 1236 O O . GLN A 1 156 ? 5.411 -8.423 30.217 1.00 31.75 156 GLN A O 1
#